Protein AF-A0A2E0YRC0-F1 (afdb_monomer)

Sequence (60 aa):
MFQWLKGKTKLDRLKERYSHLMKRSFRIALHNKEESDRINREARKLYEQIKYLSLQEADK

Nearest PDB structures (foldseek):
  7woo-assembly1_C  TM=9.685E-01  e=3.463E+00  Saccharomyces cerevisiae

Secondary structure (DSSP, 8-state):
---TT-PPPHHHHHHHHHHHHHHHHHHHHTT-HHHHHHHHHHHHHHHHHHHHHHHHHHT-

Mean predicted aligned error: 5.53 Å

pLDDT: mean 89.28, std 14.22, range [40.28, 98.19]

Foldseek 3Di:
DPPPPPPQDPLNVLVVQLVVLLVVLVVCCVPDVVVSVVSNVVSVVSVVVSVVVVVVVVVD

Structure (mmCIF, N/CA/C/O backbone):
data_AF-A0A2E0YRC0-F1
#
_entry.id   AF-A0A2E0YRC0-F1
#
loop_
_atom_site.group_PDB
_atom_site.id
_atom_site.type_symbol
_atom_site.label_atom_id
_atom_site.label_alt_id
_atom_site.label_comp_id
_atom_site.label_asym_id
_atom_site.label_entity_id
_atom_site.label_seq_id
_atom_site.pdbx_PDB_ins_code
_atom_site.Cartn_x
_atom_site.Cartn_y
_atom_site.Cartn_z
_atom_site.occupancy
_atom_site.B_iso_or_equiv
_atom_site.auth_seq_id
_atom_site.auth_comp_id
_atom_site.auth_asym_id
_atom_site.auth_atom_id
_atom_site.pdbx_PDB_model_num
ATOM 1 N N . MET A 1 1 ? -2.137 21.910 24.388 1.00 40.28 1 MET A N 1
ATOM 2 C CA . MET A 1 1 ? -2.827 20.821 25.116 1.00 40.28 1 MET A CA 1
ATOM 3 C C . MET A 1 1 ? -2.344 19.481 24.569 1.00 40.28 1 MET A C 1
ATOM 5 O O . MET A 1 1 ? -2.366 19.276 23.363 1.00 40.28 1 MET A O 1
ATOM 9 N N . PHE A 1 2 ? -1.814 18.632 25.447 1.00 48.88 2 PHE A N 1
ATOM 10 C CA . PHE A 1 2 ? -1.048 17.410 25.172 1.00 48.88 2 PHE A CA 1
ATOM 11 C C . PHE A 1 2 ? -1.863 16.280 24.505 1.00 48.88 2 PHE A C 1
ATOM 13 O O . PHE A 1 2 ? -2.304 15.353 25.175 1.00 48.88 2 PHE A O 1
ATOM 20 N N . GLN A 1 3 ? -2.031 16.307 23.180 1.00 55.62 3 GLN A N 1
ATOM 21 C CA . GLN A 1 3 ? -2.542 15.147 22.414 1.00 55.62 3 GLN A CA 1
ATOM 22 C C . GLN 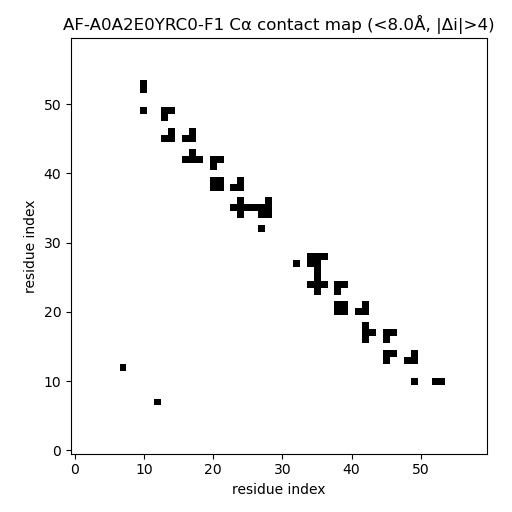A 1 3 ? -1.453 14.422 21.599 1.00 55.62 3 GLN A C 1
ATOM 24 O O . GLN A 1 3 ? -1.712 13.394 20.981 1.00 55.62 3 GLN A O 1
ATOM 29 N N . TRP A 1 4 ? -0.209 14.905 21.661 1.00 54.47 4 TRP A N 1
ATOM 30 C CA . TRP A 1 4 ? 0.943 14.456 20.862 1.00 54.47 4 TRP A CA 1
ATOM 31 C C . TRP A 1 4 ? 1.645 13.176 21.361 1.00 54.47 4 TRP A C 1
ATOM 33 O O . TRP A 1 4 ? 2.786 12.909 20.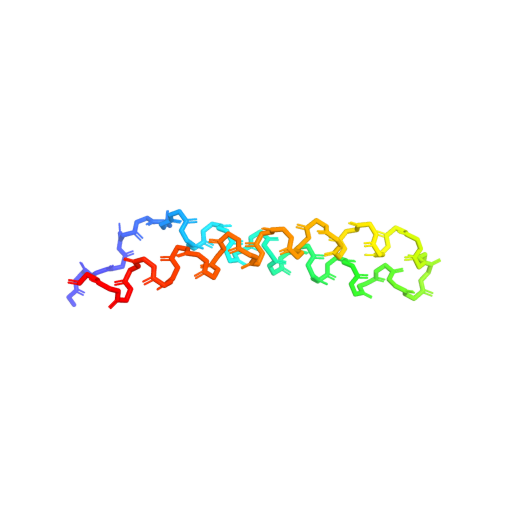998 1.00 54.47 4 TRP A O 1
ATOM 43 N N . LEU A 1 5 ? 0.978 12.377 22.199 1.00 57.31 5 LEU A N 1
ATOM 44 C CA . LEU A 1 5 ? 1.511 11.118 22.745 1.00 57.31 5 LEU A CA 1
ATOM 45 C C . LEU A 1 5 ? 0.575 9.919 22.526 1.00 57.31 5 LEU A C 1
ATOM 47 O O . LEU A 1 5 ? 0.749 8.875 23.153 1.00 57.31 5 LEU A O 1
ATOM 51 N N . LYS A 1 6 ? -0.409 10.010 21.621 1.00 62.59 6 LYS A N 1
ATOM 52 C CA . LYS A 1 6 ? -1.066 8.791 21.133 1.00 62.59 6 LYS A CA 1
ATOM 53 C C . LYS A 1 6 ? -0.090 8.085 20.193 1.00 62.59 6 LYS A C 1
ATOM 55 O O . LYS A 1 6 ? 0.165 8.551 19.088 1.00 62.59 6 LYS A O 1
ATOM 60 N N . GLY A 1 7 ? 0.507 6.993 20.670 1.00 75.12 7 GLY A N 1
ATOM 61 C CA . GLY A 1 7 ? 1.376 6.144 19.857 1.00 75.12 7 GLY A CA 1
ATOM 62 C C . GLY A 1 7 ? 0.684 5.696 18.565 1.00 75.12 7 GLY A C 1
ATOM 63 O O . GLY A 1 7 ? -0.543 5.667 18.486 1.00 75.12 7 GLY A O 1
ATOM 64 N N . LYS A 1 8 ? 1.478 5.330 17.550 1.00 83.50 8 LYS A N 1
ATOM 65 C CA . LYS A 1 8 ? 0.967 4.957 16.220 1.00 83.50 8 LYS A CA 1
ATOM 66 C C . LYS A 1 8 ? -0.117 3.889 16.318 1.00 83.50 8 LYS A C 1
ATOM 68 O O . LYS A 1 8 ? 0.164 2.773 16.786 1.00 83.50 8 LYS A O 1
ATOM 73 N N . THR A 1 9 ? -1.308 4.219 15.820 1.00 88.50 9 THR A N 1
ATOM 74 C CA . THR A 1 9 ? -2.426 3.280 15.721 1.00 88.50 9 THR A CA 1
ATOM 75 C C . THR A 1 9 ? -2.088 2.163 14.734 1.00 88.50 9 THR A C 1
ATOM 77 O O . THR A 1 9 ? -1.134 2.244 13.951 1.00 88.50 9 THR A O 1
ATOM 80 N N . LYS A 1 10 ? -2.878 1.086 14.747 1.00 88.88 10 LYS A N 1
ATOM 81 C CA . LYS A 1 10 ? -2.733 0.013 13.754 1.00 88.88 10 LYS A CA 1
ATOM 82 C C . LYS A 1 10 ? -2.890 0.556 12.327 1.00 88.88 10 LYS A C 1
ATOM 84 O O . LYS A 1 10 ? -2.123 0.164 11.449 1.00 88.88 10 LYS A O 1
ATOM 89 N N . LEU A 1 11 ? -3.829 1.482 12.120 1.00 91.56 11 LEU A N 1
ATOM 90 C CA . LEU A 1 11 ? -4.068 2.125 10.831 1.00 91.56 11 LEU A CA 1
ATOM 91 C C . LEU A 1 11 ? -2.863 2.964 10.385 1.00 91.56 11 LEU A C 1
ATOM 93 O O . LEU A 1 11 ? -2.449 2.861 9.231 1.00 91.56 11 LEU A O 1
ATOM 97 N N . ASP A 1 12 ? -2.247 3.719 11.298 1.00 91.69 12 ASP A N 1
ATOM 98 C CA . ASP A 1 12 ? -1.054 4.522 10.991 1.00 91.69 12 ASP A CA 1
ATOM 99 C C . ASP A 1 12 ? 0.115 3.644 10.546 1.00 91.69 12 ASP A C 1
ATOM 101 O O . ASP A 1 12 ? 0.750 3.909 9.526 1.00 91.69 12 ASP A O 1
ATOM 105 N N . ARG A 1 13 ? 0.358 2.536 11.255 1.00 94.56 13 ARG A N 1
ATOM 106 C CA . ARG A 1 13 ? 1.422 1.582 10.897 1.00 94.56 13 ARG A CA 1
ATOM 107 C C . ARG A 1 13 ? 1.189 0.957 9.521 1.00 94.56 13 ARG A C 1
ATOM 109 O O . ARG A 1 13 ? 2.141 0.762 8.765 1.00 94.56 13 ARG A O 1
ATOM 116 N N . LEU A 1 14 ? -0.065 0.650 9.178 1.00 95.50 14 LEU A N 1
ATOM 117 C CA . LEU A 1 14 ? -0.420 0.133 7.854 1.00 95.50 14 LEU A CA 1
ATOM 118 C C . LEU A 1 14 ? -0.187 1.185 6.763 1.00 95.50 14 LEU A C 1
ATOM 120 O O . LEU A 1 14 ? 0.432 0.867 5.747 1.00 95.50 14 LEU A O 1
ATOM 124 N N . LYS A 1 15 ? -0.609 2.436 6.987 1.00 95.00 15 LYS A N 1
ATOM 125 C CA . LYS A 1 15 ? -0.397 3.561 6.058 1.00 95.00 15 LYS A CA 1
ATOM 126 C C . LYS A 1 15 ? 1.088 3.841 5.822 1.00 95.00 15 LYS A C 1
ATOM 128 O O . LYS A 1 15 ? 1.502 4.051 4.679 1.00 95.00 15 LYS A O 1
ATOM 133 N N . GLU A 1 16 ? 1.904 3.795 6.872 1.00 96.56 16 GLU A N 1
ATOM 134 C CA . GLU A 1 16 ? 3.358 3.949 6.764 1.00 96.56 16 GLU A CA 1
ATOM 135 C C . GLU A 1 16 ? 3.992 2.822 5.953 1.00 96.56 16 GLU A C 1
ATOM 137 O O . GLU A 1 16 ? 4.770 3.083 5.033 1.00 96.56 16 GLU A O 1
ATOM 142 N N . ARG A 1 17 ? 3.627 1.568 6.246 1.00 97.06 17 ARG A N 1
ATOM 143 C CA . ARG A 1 17 ? 4.149 0.407 5.520 1.00 97.06 17 ARG A CA 1
ATOM 144 C C . ARG A 1 17 ? 3.737 0.435 4.048 1.00 97.06 17 ARG A C 1
ATOM 146 O O . ARG A 1 17 ? 4.583 0.210 3.187 1.00 97.06 17 ARG A O 1
ATOM 153 N N . TYR A 1 18 ? 2.481 0.770 3.757 1.00 98.06 18 TYR A N 1
ATOM 154 C CA . TYR A 1 18 ? 1.992 0.976 2.392 1.00 98.06 18 TYR A CA 1
ATOM 155 C C . TYR A 1 18 ? 2.825 2.032 1.655 1.00 98.06 18 TYR A C 1
ATOM 157 O O . TYR A 1 18 ? 3.357 1.769 0.577 1.00 98.06 18 TYR A O 1
ATOM 165 N N . SER A 1 19 ? 3.009 3.199 2.275 1.00 97.44 19 SER A N 1
ATOM 166 C CA . SER A 1 19 ? 3.774 4.306 1.695 1.00 97.44 19 SER A CA 1
ATOM 167 C C . SER A 1 19 ? 5.233 3.924 1.443 1.00 97.44 19 SER A C 1
ATOM 169 O O . SER A 1 19 ? 5.806 4.285 0.416 1.00 97.44 19 SER A O 1
ATOM 171 N N . HIS A 1 20 ? 5.843 3.168 2.359 1.00 97.94 20 HIS A N 1
ATOM 172 C CA . HIS A 1 20 ? 7.203 2.667 2.198 1.00 97.94 20 HIS A CA 1
ATOM 173 C C . HIS A 1 20 ? 7.323 1.706 1.008 1.00 97.94 20 HIS A C 1
ATOM 175 O O . HIS A 1 20 ? 8.225 1.869 0.183 1.00 97.94 20 HIS A O 1
ATOM 181 N N . LEU A 1 21 ? 6.403 0.742 0.883 1.00 97.69 21 LEU A N 1
ATOM 182 C CA . LEU A 1 21 ? 6.396 -0.202 -0.238 1.00 97.69 21 LEU A CA 1
ATOM 183 C C . LEU A 1 21 ? 6.163 0.512 -1.571 1.00 97.69 21 LEU A C 1
ATOM 185 O O . LEU A 1 21 ? 6.906 0.261 -2.512 1.00 97.69 21 LEU A O 1
ATOM 189 N N . MET A 1 22 ? 5.228 1.462 -1.640 1.00 97.19 22 MET A N 1
ATOM 190 C CA . MET A 1 22 ? 4.980 2.240 -2.861 1.00 97.19 22 MET A CA 1
ATOM 191 C C . MET A 1 22 ? 6.182 3.092 -3.283 1.00 97.19 22 MET A C 1
ATOM 193 O O . MET A 1 22 ? 6.548 3.126 -4.455 1.00 97.19 22 MET A O 1
ATOM 197 N N . LYS A 1 23 ? 6.863 3.745 -2.333 1.00 97.56 23 LYS A N 1
ATOM 198 C CA . LYS A 1 23 ? 8.109 4.474 -2.629 1.00 97.56 23 LYS A CA 1
ATOM 199 C C . LYS A 1 23 ? 9.212 3.537 -3.115 1.00 97.56 23 LYS A C 1
ATOM 201 O O . LYS A 1 23 ? 10.064 3.932 -3.909 1.00 97.56 23 LYS A O 1
ATOM 206 N N . ARG A 1 24 ? 9.254 2.307 -2.599 1.00 96.88 24 ARG A N 1
ATOM 207 C CA . ARG A 1 24 ? 10.235 1.303 -3.014 1.00 96.88 24 ARG A CA 1
ATOM 208 C C . ARG A 1 24 ? 9.917 0.745 -4.403 1.00 96.88 24 ARG A C 1
ATOM 210 O O . ARG A 1 24 ? 10.838 0.692 -5.210 1.00 96.88 24 ARG A O 1
ATOM 217 N N . SER A 1 25 ? 8.663 0.396 -4.702 1.00 97.12 25 SER A N 1
ATOM 218 C CA . SER A 1 25 ? 8.273 -0.079 -6.037 1.00 97.12 25 SER A CA 1
ATOM 219 C C . SER A 1 25 ? 8.579 0.973 -7.096 1.00 97.12 25 SER A C 1
ATOM 221 O O . SER A 1 25 ? 9.256 0.667 -8.069 1.00 97.12 25 SER A O 1
ATOM 223 N N . PHE A 1 26 ? 8.216 2.237 -6.855 1.00 96.44 26 PHE A N 1
ATOM 224 C CA . PHE A 1 26 ? 8.480 3.323 -7.800 1.00 96.44 26 PHE A CA 1
ATOM 225 C C . PHE A 1 26 ? 9.972 3.486 -8.123 1.00 96.44 26 PHE A C 1
ATOM 227 O O . PHE A 1 26 ? 10.343 3.583 -9.288 1.00 96.44 26 PHE A O 1
ATOM 234 N N . ARG A 1 27 ? 10.842 3.443 -7.105 1.00 96.81 27 ARG A N 1
ATOM 235 C CA . ARG A 1 27 ? 12.299 3.519 -7.311 1.00 96.81 27 ARG A CA 1
ATOM 236 C C . ARG A 1 27 ? 12.844 2.341 -8.118 1.00 96.81 27 ARG A C 1
ATOM 238 O O . ARG A 1 27 ? 13.762 2.519 -8.907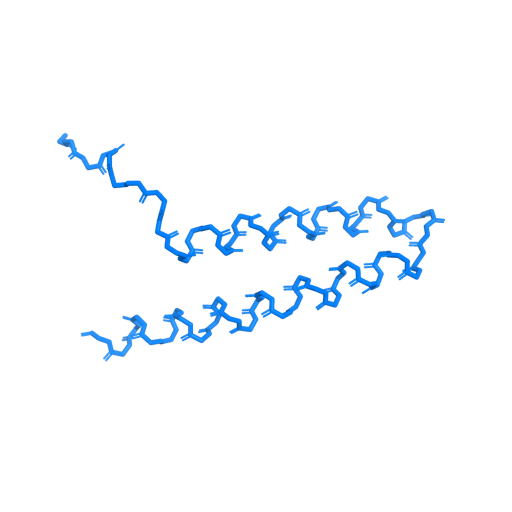 1.00 96.81 27 ARG A O 1
ATOM 245 N N . ILE A 1 28 ? 12.298 1.146 -7.909 1.00 97.25 28 ILE A N 1
ATOM 246 C CA . ILE A 1 28 ? 12.765 -0.076 -8.573 1.00 97.25 28 ILE A CA 1
ATOM 247 C C . ILE A 1 28 ? 12.194 -0.199 -9.994 1.00 97.25 28 ILE A C 1
ATOM 249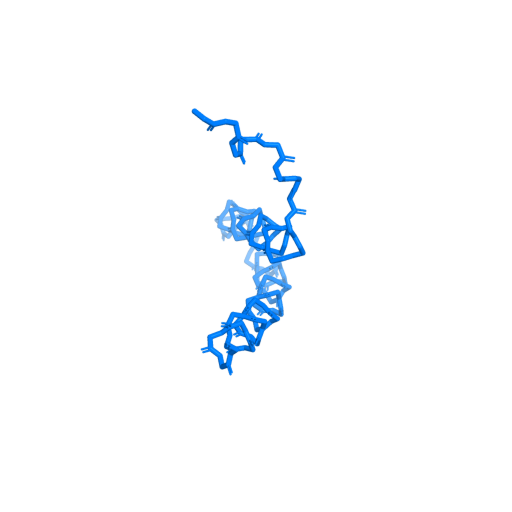 O O . ILE A 1 28 ? 12.844 -0.791 -10.849 1.00 97.25 28 ILE A O 1
ATOM 253 N N . ALA A 1 29 ? 11.037 0.405 -10.282 1.00 96.88 29 ALA A N 1
ATOM 254 C CA . ALA A 1 29 ? 10.331 0.287 -11.560 1.00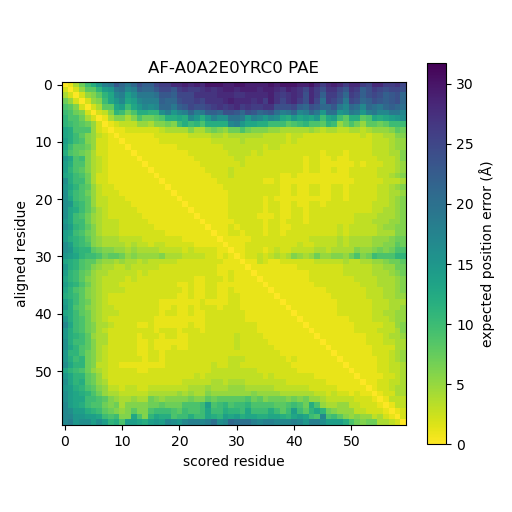 96.88 29 ALA A CA 1
ATOM 255 C C . ALA A 1 29 ? 11.186 0.639 -12.788 1.00 96.88 29 ALA A C 1
ATOM 257 O O . ALA A 1 29 ? 10.998 0.042 -13.843 1.00 96.88 29 ALA A O 1
ATOM 258 N N . LEU A 1 30 ? 12.133 1.572 -12.640 1.00 94.81 30 LEU A N 1
ATOM 259 C CA . LEU A 1 30 ? 13.031 2.002 -13.717 1.00 94.81 30 LEU A CA 1
ATOM 260 C C . LEU A 1 30 ? 14.085 0.951 -14.093 1.00 94.81 30 LEU A C 1
ATOM 262 O O . LEU A 1 30 ? 14.596 0.976 -15.207 1.00 94.81 30 LEU A O 1
ATOM 266 N N . HIS A 1 31 ? 14.418 0.041 -13.175 1.00 95.75 31 HIS A N 1
ATOM 267 C CA . HIS A 1 31 ? 15.522 -0.910 -13.335 1.00 95.75 31 HIS A CA 1
ATOM 268 C C . HIS A 1 31 ? 15.063 -2.370 -13.329 1.00 95.75 31 HIS A C 1
ATOM 270 O O . HIS A 1 31 ? 15.695 -3.217 -13.949 1.00 95.75 31 HIS A O 1
ATOM 276 N N . ASN A 1 32 ? 13.974 -2.681 -12.624 1.00 97.19 32 ASN A N 1
ATOM 277 C CA . ASN A 1 32 ? 13.431 -4.028 -12.517 1.00 97.19 32 ASN A CA 1
ATOM 278 C C . ASN A 1 32 ? 11.904 -3.977 -12.356 1.00 97.19 32 ASN A C 1
ATOM 280 O O . ASN A 1 32 ? 11.364 -3.792 -11.261 1.00 97.19 32 ASN A O 1
ATOM 284 N N . LYS A 1 33 ? 11.197 -4.153 -13.474 1.00 96.50 33 LYS A N 1
ATOM 285 C CA . LYS A 1 33 ? 9.733 -4.127 -13.507 1.00 96.50 33 LYS A CA 1
ATOM 286 C C . LYS A 1 33 ? 9.113 -5.247 -12.670 1.00 96.50 33 LYS A C 1
ATOM 288 O O . LYS A 1 33 ? 8.178 -4.985 -11.922 1.00 96.50 33 LYS A O 1
ATOM 293 N N . GLU A 1 34 ? 9.633 -6.468 -12.757 1.00 97.94 34 GLU A N 1
ATOM 294 C CA . GLU A 1 34 ? 9.054 -7.629 -12.067 1.00 97.94 34 GLU A CA 1
ATOM 295 C C . GLU A 1 34 ? 9.090 -7.470 -10.545 1.00 97.94 34 GLU A C 1
ATOM 297 O O . GLU A 1 34 ? 8.087 -7.709 -9.865 1.00 97.94 34 GLU A O 1
ATOM 302 N N . GLU A 1 35 ? 10.219 -7.002 -10.009 1.00 97.19 35 GLU A N 1
ATOM 303 C CA . GLU A 1 35 ? 10.367 -6.746 -8.576 1.00 97.19 35 GLU A CA 1
ATOM 304 C C . GLU A 1 35 ? 9.513 -5.552 -8.127 1.00 97.19 35 GLU A C 1
ATOM 306 O O . GLU A 1 35 ? 8.869 -5.608 -7.076 1.00 97.19 35 GLU A O 1
ATOM 311 N N . SER A 1 36 ? 9.435 -4.490 -8.937 1.00 97.56 36 SER A N 1
ATOM 312 C CA . SER A 1 36 ? 8.514 -3.375 -8.685 1.00 97.56 36 SER A CA 1
ATOM 313 C C . SER A 1 36 ? 7.061 -3.848 -8.612 1.00 97.56 36 SER A C 1
ATOM 315 O O . SER A 1 36 ? 6.351 -3.522 -7.656 1.00 97.56 36 SER A O 1
ATOM 317 N N . ASP A 1 37 ? 6.632 -4.675 -9.566 1.00 97.94 37 ASP A N 1
ATOM 318 C CA . ASP A 1 37 ? 5.279 -5.220 -9.624 1.00 97.94 37 ASP A CA 1
ATOM 319 C C . ASP A 1 37 ? 4.998 -6.136 -8.428 1.00 97.94 37 ASP A C 1
ATOM 321 O O . ASP A 1 37 ? 3.907 -6.086 -7.854 1.00 97.94 37 ASP A O 1
ATOM 325 N N . ARG A 1 38 ? 5.980 -6.935 -7.990 1.00 98.19 38 ARG A N 1
ATOM 326 C CA . ARG A 1 38 ? 5.868 -7.758 -6.778 1.00 98.19 38 ARG A CA 1
ATOM 327 C C . ARG A 1 3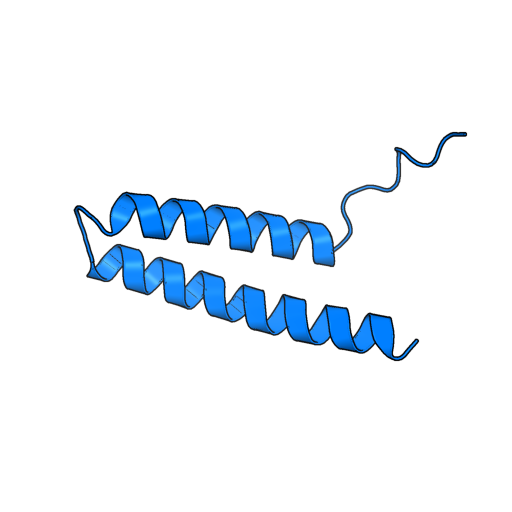8 ? 5.630 -6.899 -5.537 1.00 98.19 38 ARG A C 1
ATOM 329 O O . ARG A 1 38 ? 4.680 -7.152 -4.796 1.00 98.19 38 ARG A O 1
ATOM 336 N N . ILE A 1 39 ? 6.435 -5.856 -5.346 1.00 98.06 39 ILE A N 1
ATOM 337 C CA . ILE A 1 39 ? 6.309 -4.926 -4.214 1.00 98.06 39 ILE A CA 1
ATOM 338 C C . ILE A 1 39 ? 4.982 -4.156 -4.283 1.00 98.06 39 ILE A C 1
ATOM 340 O O . ILE A 1 39 ? 4.316 -3.971 -3.265 1.00 98.06 39 ILE A O 1
ATOM 344 N N . ASN A 1 40 ? 4.557 -3.742 -5.478 1.00 97.44 40 ASN A N 1
ATOM 345 C CA . ASN A 1 40 ? 3.279 -3.064 -5.686 1.00 97.44 40 ASN A CA 1
ATOM 346 C C . ASN A 1 40 ? 2.095 -3.981 -5.330 1.00 97.44 40 ASN A C 1
ATOM 348 O O . ASN A 1 40 ? 1.174 -3.559 -4.632 1.00 97.44 40 ASN A O 1
ATOM 352 N N . ARG A 1 41 ? 2.140 -5.268 -5.706 1.00 97.94 41 ARG A N 1
ATOM 353 C CA . ARG A 1 41 ? 1.128 -6.255 -5.284 1.00 97.94 41 ARG A CA 1
ATOM 354 C C . ARG A 1 41 ? 1.047 -6.385 -3.762 1.00 97.94 41 ARG A C 1
ATOM 356 O O . ARG A 1 41 ? -0.054 -6.459 -3.222 1.00 97.94 41 ARG A O 1
ATOM 363 N N . GLU A 1 42 ? 2.178 -6.383 -3.059 1.00 97.31 42 GLU A N 1
ATOM 364 C CA . GLU A 1 42 ? 2.188 -6.378 -1.589 1.00 97.31 42 GLU A CA 1
ATOM 365 C C . GLU A 1 42 ? 1.592 -5.085 -1.012 1.00 97.31 42 GLU A C 1
ATOM 367 O O . GLU A 1 42 ? 0.793 -5.139 -0.075 1.00 97.31 42 GLU A O 1
ATOM 372 N N . ALA A 1 43 ? 1.916 -3.928 -1.597 1.00 97.62 43 ALA A N 1
ATOM 373 C CA . ALA A 1 43 ? 1.344 -2.647 -1.193 1.00 97.62 43 ALA A CA 1
ATOM 374 C C . ALA A 1 43 ? -0.184 -2.622 -1.369 1.00 97.62 43 ALA A C 1
ATOM 376 O O . ALA A 1 43 ? -0.896 -2.170 -0.475 1.00 97.62 43 ALA A O 1
ATOM 377 N N . ARG A 1 44 ? -0.714 -3.176 -2.466 1.00 97.38 44 ARG A N 1
ATOM 378 C CA . ARG A 1 44 ? -2.166 -3.251 -2.710 1.00 97.38 44 ARG A CA 1
ATOM 379 C C . ARG A 1 44 ? -2.910 -4.051 -1.641 1.0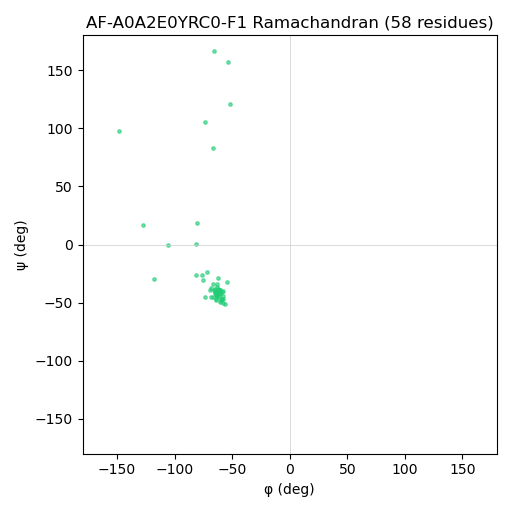0 97.38 44 ARG A C 1
ATOM 381 O O . ARG A 1 44 ? -3.952 -3.600 -1.181 1.00 97.38 44 ARG A O 1
ATOM 388 N N . LYS A 1 45 ? -2.339 -5.160 -1.158 1.00 97.50 45 LYS A N 1
ATOM 389 C CA . LYS A 1 45 ? -2.922 -5.927 -0.039 1.00 97.50 45 LYS A CA 1
ATOM 390 C C . LYS A 1 45 ? -3.031 -5.090 1.239 1.00 97.50 45 LYS A C 1
ATOM 392 O O . LYS A 1 45 ? -4.017 -5.184 1.964 1.00 97.50 45 LYS A O 1
ATOM 397 N N . LEU A 1 46 ? -2.032 -4.249 1.521 1.00 96.44 46 LEU A N 1
ATOM 398 C CA . LEU A 1 46 ? -2.098 -3.320 2.656 1.00 96.44 46 LEU A CA 1
ATOM 399 C C . LEU A 1 46 ? -3.143 -2.228 2.429 1.00 96.44 46 LEU A C 1
ATOM 401 O O . LEU A 1 46 ? -3.832 -1.852 3.372 1.00 96.44 46 LEU A O 1
ATOM 405 N N . TYR A 1 47 ? -3.280 -1.736 1.199 1.00 96.94 47 TYR A N 1
ATOM 406 C CA . TYR A 1 47 ? -4.286 -0.735 0.858 1.00 96.94 47 TYR A CA 1
ATOM 407 C C . TYR A 1 47 ? -5.714 -1.248 1.079 1.00 96.94 47 TYR A C 1
ATOM 409 O O . TYR A 1 47 ? -6.533 -0.538 1.657 1.00 96.94 47 TYR A O 1
ATOM 417 N N . GLU A 1 48 ? -6.000 -2.496 0.710 1.00 97.31 48 GLU A N 1
ATOM 418 C CA . GLU A 1 48 ? -7.295 -3.132 0.988 1.00 97.31 48 GLU A CA 1
ATOM 419 C C . GLU A 1 48 ? -7.579 -3.220 2.493 1.00 97.31 48 GLU A C 1
ATOM 421 O O . GLU A 1 48 ? -8.675 -2.879 2.936 1.00 97.31 48 GLU A O 1
ATOM 426 N N . GLN A 1 49 ? -6.575 -3.583 3.300 1.00 95.38 49 GLN A N 1
ATOM 427 C CA . GLN A 1 49 ? -6.705 -3.605 4.762 1.00 95.38 49 GLN A CA 1
ATOM 428 C C . GLN A 1 49 ? -6.927 -2.208 5.352 1.00 95.38 49 GLN A C 1
ATOM 430 O O . GLN A 1 49 ? -7.749 -2.047 6.252 1.00 95.38 49 GLN A O 1
ATOM 435 N N . ILE A 1 50 ? -6.217 -1.194 4.846 1.00 96.12 50 ILE A N 1
ATOM 436 C CA . ILE A 1 50 ? -6.416 0.211 5.233 1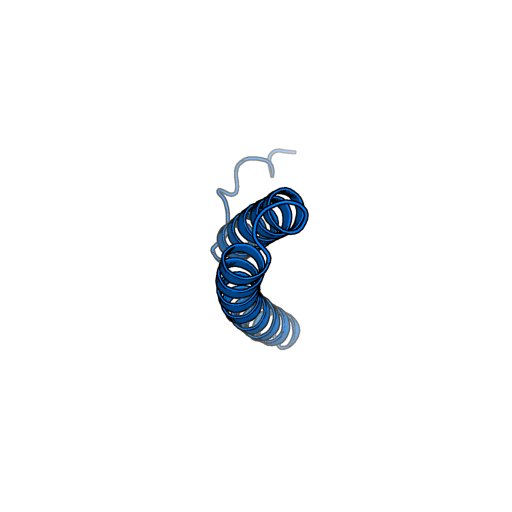.00 96.12 50 ILE A CA 1
ATOM 437 C C . ILE A 1 50 ? -7.850 0.627 4.919 1.00 96.12 50 ILE A C 1
ATOM 439 O O . ILE A 1 50 ? -8.522 1.160 5.795 1.00 96.12 50 ILE A O 1
ATOM 443 N N . LYS A 1 51 ? -8.333 0.348 3.703 1.00 95.56 51 LYS A N 1
ATOM 444 C CA . LYS A 1 51 ? -9.690 0.696 3.272 1.00 95.56 51 LYS A CA 1
ATOM 445 C C . LYS A 1 51 ? -10.741 0.034 4.158 1.00 95.56 51 LYS A C 1
ATOM 447 O O . LYS A 1 51 ? -11.649 0.717 4.615 1.00 95.56 51 LYS A O 1
ATOM 452 N N . TYR A 1 52 ? -10.592 -1.260 4.437 1.00 94.19 52 TYR A N 1
ATOM 453 C CA . TYR A 1 52 ? -11.499 -1.991 5.319 1.00 94.19 52 TYR A CA 1
ATOM 454 C C . TYR A 1 52 ? -11.563 -1.364 6.716 1.00 94.19 52 TYR A C 1
ATOM 456 O O . TYR A 1 52 ? -12.645 -1.051 7.201 1.00 94.19 52 TYR A O 1
ATOM 464 N N . LEU A 1 53 ? -10.409 -1.111 7.340 1.00 91.44 53 LEU A N 1
ATOM 465 C CA . LEU A 1 53 ? -10.358 -0.517 8.677 1.00 91.44 53 LEU A CA 1
ATOM 466 C C . LEU A 1 53 ? -10.894 0.918 8.704 1.00 91.44 53 LEU A C 1
ATOM 468 O O . LEU A 1 53 ? -11.592 1.278 9.642 1.00 91.44 53 LEU A O 1
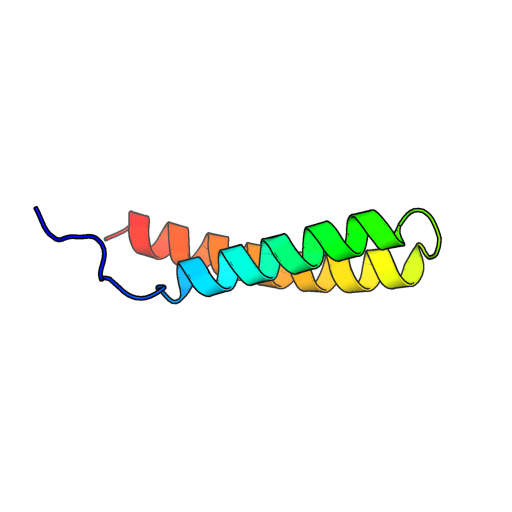ATOM 472 N N . SER A 1 54 ? -10.601 1.725 7.681 1.00 89.50 54 SER A N 1
ATOM 473 C CA . SER A 1 54 ? -11.116 3.095 7.588 1.00 89.50 54 SER A CA 1
ATOM 474 C C . SER A 1 54 ? -12.632 3.144 7.398 1.00 89.50 54 SER A C 1
ATOM 476 O O . SER A 1 54 ? -13.264 4.045 7.933 1.00 89.50 54 SER A O 1
ATOM 478 N N . LEU A 1 55 ? -13.224 2.177 6.687 1.00 89.25 55 LEU A N 1
ATOM 479 C CA . LEU A 1 55 ? -14.682 2.046 6.597 1.00 89.25 55 LEU A CA 1
ATOM 480 C C . LEU A 1 55 ? -15.284 1.620 7.944 1.00 89.25 55 LEU A C 1
ATOM 482 O O . LEU A 1 55 ? -16.219 2.254 8.414 1.00 89.25 55 LEU A O 1
ATOM 486 N N . GLN A 1 56 ? -14.693 0.629 8.621 1.00 85.25 56 GLN A N 1
ATOM 487 C CA . GLN A 1 56 ? -15.154 0.209 9.951 1.00 85.25 56 GLN A CA 1
ATOM 488 C C . GLN A 1 56 ? -15.056 1.305 11.023 1.00 85.25 56 GLN A C 1
ATOM 490 O O . GLN A 1 56 ? -15.791 1.258 12.006 1.00 85.25 56 GLN A O 1
ATOM 495 N N . GLU A 1 57 ? -14.110 2.237 10.900 1.00 80.19 57 GLU A N 1
ATOM 496 C CA . GLU A 1 57 ? -14.030 3.410 11.778 1.00 80.19 57 GLU A CA 1
ATOM 497 C C . GLU A 1 57 ? -15.087 4.467 11.440 1.00 80.19 57 GLU A C 1
ATOM 499 O O . GLU A 1 57 ? -15.523 5.160 12.348 1.00 80.19 57 GLU A O 1
ATOM 504 N N . ALA A 1 58 ? -15.497 4.588 10.173 1.00 77.69 58 ALA A N 1
ATOM 505 C CA . ALA A 1 58 ? -16.510 5.552 9.738 1.00 77.69 58 ALA A CA 1
ATOM 506 C C . ALA A 1 58 ? -17.945 5.132 10.105 1.00 77.69 58 ALA A C 1
ATOM 508 O O . ALA A 1 58 ? -18.799 5.996 10.274 1.00 77.69 58 ALA A O 1
ATOM 509 N N . ASP A 1 59 ? -18.193 3.827 10.244 1.00 69.94 59 ASP A N 1
ATOM 510 C CA . ASP A 1 59 ? -19.487 3.269 10.665 1.00 69.94 59 ASP A CA 1
ATOM 511 C C . ASP A 1 59 ? -19.702 3.291 12.200 1.00 69.94 59 ASP A C 1
ATOM 513 O O . ASP A 1 59 ? -20.729 2.809 12.682 1.00 69.94 59 ASP A O 1
ATOM 517 N N . LYS A 1 60 ? -18.736 3.798 12.981 1.00 60.66 60 LYS A N 1
ATOM 518 C CA . LYS A 1 60 ? -18.803 3.917 14.450 1.00 60.66 60 LYS A CA 1
ATOM 519 C C . LYS A 1 60 ? -19.134 5.331 14.899 1.00 60.66 60 LYS A C 1
ATOM 521 O O . LYS A 1 60 ? -19.862 5.437 15.910 1.00 60.66 60 LYS A O 1
#

Solvent-accessible surface area (backbone atoms only — not comparable to full-atom values): 3413 Å² total; per-residue (Å²): 132,96,68,92,74,73,69,82,48,75,63,52,54,44,53,50,51,27,52,52,32,47,57,48,16,61,68,34,43,84,81,37,54,69,61,14,51,52,37,39,56,55,24,50,57,42,48,52,52,49,51,52,52,55,50,62,60,70,78,105

Radius of gyration: 14.7 Å; Cα contacts (8 Å, |Δi|>4): 39; chains: 1; bounding box: 35×29×39 Å